Protein AF-A0A1X9XT79-F1 (afdb_monomer)

Secondary structure (DSSP, 8-state):
-TTPBP-SEEEEEEEEEEEEE-HHHHS--S-EE--TT-EE-TT-EEEEEEEEEEEEE-GGGSHHHHHHHHHHHHHHHHHS---

Radius of gyration: 15.21 Å; Cα contacts (8 Å, |Δi|>4): 172; chains: 1; bounding box: 42×16×41 Å

Solvent-accessible surface area (backbone atoms only — not comparable to full-atom values): 4456 Å² total; per-residue (Å²): 83,54,80,32,65,35,85,37,16,24,34,25,71,37,46,47,75,23,26,32,38,40,30,83,81,73,72,45,84,64,69,41,81,50,50,60,68,38,76,47,52,29,71,22,34,26,74,31,43,36,70,45,54,52,78,76,31,53,66,66,68,15,74,53,31,43,50,52,50,54,53,50,52,52,51,53,50,66,76,54,72,76,131

Sequence (83 aa):
REGDGVPADARLEVANDLVLDESLLTGESLPVDKQQGTPVYSGTLVVKGQGLGEVTATGSRTEFGRIGQSLAVLDFIKTHPNS

Foldseek 3Di:
DAFDFDQAKWAFQAWDQWWKQCCVQPVDRDIDGDGHGDIDFGPIHTNDGDTDTGGPGHACGTSVNVVVVVVVVVVVCVVDPDD

Nearest PDB structures (foldseek):
  2voy-assembly1_F  TM=9.497E-01  e=1.015E-03  Archaeoglobus fulgidus
  5ksd-assembly1_A  TM=8.023E-01  e=1.883E-04  Arabidopsis thaliana
  8q76-assembly1_A  TM=9.160E-01  e=1.281E-03  Oryza sativa Japo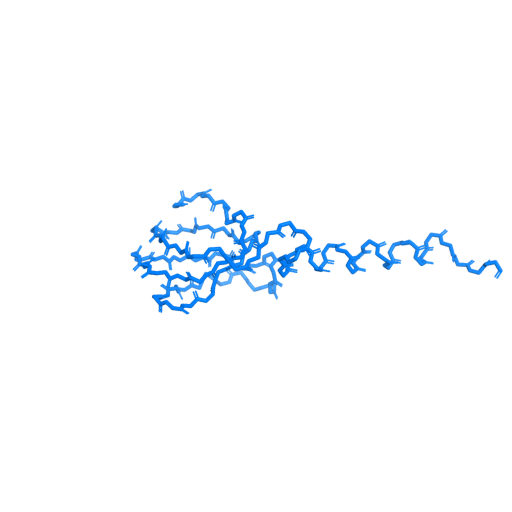nica Group
  4umw-assembly1_A  TM=7.959E-01  e=6.019E-04  Shigella sonnei
  4umv-assembly1_A  TM=9.024E-01  e=1.924E-03  Shigella sonnei

Mean predicted aligned error: 5.5 Å

Structure (mmCIF, N/CA/C/O backbone):
data_AF-A0A1X9XT79-F1
#
_entry.id   AF-A0A1X9XT79-F1
#
loop_
_atom_site.group_PDB
_atom_site.id
_atom_site.type_symbol
_atom_site.label_atom_id
_atom_site.label_alt_id
_atom_site.label_comp_id
_atom_site.label_asym_id
_atom_site.label_entity_id
_atom_site.label_seq_id
_atom_site.pdbx_PDB_ins_code
_atom_site.Cartn_x
_atom_site.Cartn_y
_atom_site.Cartn_z
_atom_site.occupancy
_atom_site.B_iso_or_equiv
_atom_site.auth_seq_id
_atom_site.auth_comp_id
_atom_site.auth_asym_id
_atom_site.auth_atom_id
_atom_site.pdbx_PDB_model_num
ATOM 1 N N . ARG A 1 1 ? -2.688 -6.756 6.579 1.00 86.44 1 ARG A N 1
ATOM 2 C CA . ARG A 1 1 ? -2.964 -6.407 8.003 1.00 86.44 1 ARG A CA 1
ATOM 3 C C . ARG A 1 1 ? -1.624 -6.145 8.673 1.00 86.44 1 ARG A C 1
ATOM 5 O O . ARG A 1 1 ? -0.625 -6.361 8.006 1.00 86.44 1 ARG A O 1
ATOM 12 N N . GLU A 1 2 ? -1.583 -5.651 9.907 1.00 93.00 2 GLU A N 1
ATOM 13 C CA . GLU A 1 2 ? -0.320 -5.415 10.625 1.00 93.00 2 GLU A CA 1
ATOM 14 C C . GLU A 1 2 ? 0.674 -6.581 10.493 1.00 93.00 2 GLU A C 1
ATOM 16 O O . GLU A 1 2 ? 0.290 -7.745 10.617 1.00 93.00 2 GLU A O 1
ATOM 21 N N . GLY A 1 3 ? 1.929 -6.248 10.186 1.00 92.00 3 GLY A N 1
ATOM 22 C CA . GLY A 1 3 ? 3.004 -7.199 9.909 1.00 92.00 3 GLY A CA 1
ATOM 23 C C . GLY A 1 3 ? 3.053 -7.720 8.469 1.00 92.00 3 GLY A C 1
ATOM 24 O O . GLY A 1 3 ? 4.062 -8.306 8.081 1.00 92.00 3 GLY A O 1
ATOM 25 N N . ASP A 1 4 ? 2.020 -7.486 7.654 1.00 94.44 4 ASP A N 1
ATOM 26 C CA . ASP A 1 4 ? 2.014 -7.909 6.253 1.00 94.44 4 ASP A CA 1
ATOM 27 C C . ASP A 1 4 ? 2.609 -6.847 5.331 1.00 94.44 4 ASP A C 1
ATOM 29 O O . ASP A 1 4 ? 2.344 -5.649 5.462 1.00 94.44 4 ASP A O 1
ATOM 33 N N . GLY A 1 5 ? 3.315 -7.314 4.304 1.00 94.56 5 GLY A N 1
ATOM 34 C CA . GLY A 1 5 ? 3.602 -6.504 3.129 1.00 94.56 5 GLY A CA 1
ATOM 35 C C . GLY A 1 5 ? 2.354 -6.315 2.268 1.00 94.56 5 GLY A C 1
ATOM 36 O O . GLY A 1 5 ? 1.536 -7.225 2.108 1.00 94.56 5 GLY A O 1
ATOM 37 N N . VAL A 1 6 ? 2.226 -5.139 1.666 1.00 95.31 6 VAL A N 1
ATOM 38 C CA . VAL A 1 6 ? 1.205 -4.868 0.658 1.00 95.31 6 VAL A CA 1
ATOM 39 C C . VAL A 1 6 ? 1.621 -5.567 -0.652 1.00 95.31 6 VAL A C 1
ATOM 41 O O . VAL A 1 6 ? 2.697 -5.278 -1.182 1.00 95.31 6 VAL A O 1
ATOM 44 N N . PRO A 1 7 ? 0.818 -6.504 -1.198 1.00 94.38 7 PRO A N 1
ATOM 45 C CA . PRO A 1 7 ? 1.238 -7.335 -2.334 1.00 94.38 7 PRO A CA 1
ATOM 46 C C . PRO A 1 7 ? 1.019 -6.679 -3.707 1.00 94.38 7 PRO A C 1
ATOM 48 O O . PRO A 1 7 ? 1.541 -7.157 -4.713 1.00 94.38 7 PRO A O 1
ATOM 51 N N . ALA A 1 8 ? 0.212 -5.620 -3.771 1.00 97.00 8 ALA A N 1
ATOM 52 C CA . ALA A 1 8 ? -0.241 -4.976 -5.000 1.00 97.00 8 ALA A CA 1
ATOM 53 C C . ALA A 1 8 ? -0.522 -3.494 -4.743 1.00 97.00 8 ALA A C 1
ATOM 55 O O . ALA A 1 8 ? -0.794 -3.113 -3.606 1.00 97.00 8 ALA A O 1
ATOM 56 N N . ASP A 1 9 ? -0.506 -2.673 -5.787 1.00 97.81 9 ASP A N 1
ATOM 57 C CA . ASP A 1 9 ? -0.963 -1.294 -5.640 1.00 97.81 9 ASP A CA 1
ATOM 58 C C . ASP A 1 9 ? -2.490 -1.292 -5.575 1.00 97.81 9 ASP A C 1
ATOM 60 O O . ASP A 1 9 ? -3.161 -2.019 -6.318 1.00 97.81 9 ASP A O 1
ATOM 64 N N . ALA A 1 10 ? -3.042 -0.488 -4.677 1.00 98.00 10 ALA A N 1
ATOM 65 C CA . ALA A 1 10 ? -4.475 -0.422 -4.451 1.00 98.00 10 ALA A CA 1
ATOM 66 C C . ALA A 1 10 ? -4.916 0.981 -4.038 1.00 98.00 10 ALA A C 1
ATOM 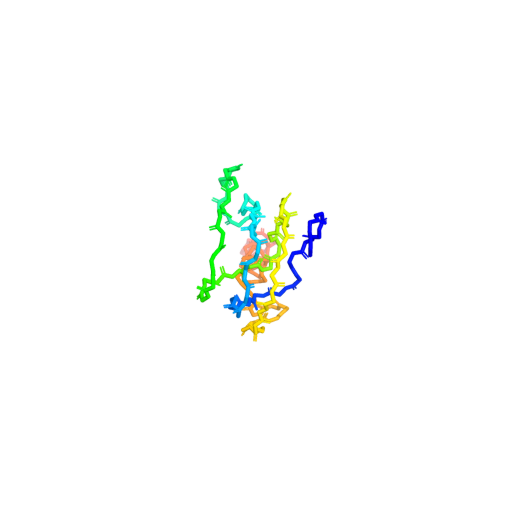68 O O . ALA A 1 10 ? -4.117 1.805 -3.593 1.00 98.00 10 ALA A O 1
ATOM 69 N N . ARG A 1 11 ? -6.217 1.245 -4.150 1.00 98.06 11 ARG A N 1
ATOM 70 C CA . ARG A 1 11 ? -6.867 2.418 -3.568 1.00 98.06 11 ARG A CA 1
ATOM 71 C C . ARG A 1 11 ? -7.732 1.978 -2.398 1.00 98.06 11 ARG A C 1
ATOM 73 O O . ARG A 1 11 ? -8.537 1.061 -2.536 1.00 98.06 11 ARG A O 1
ATOM 80 N N . LEU A 1 12 ? -7.562 2.616 -1.243 1.00 97.81 12 LEU A N 1
ATOM 81 C CA . LEU A 1 12 ? -8.276 2.211 -0.035 1.00 97.81 12 LEU A CA 1
ATOM 82 C C . LEU A 1 12 ? -9.775 2.505 -0.141 1.00 97.81 12 LEU A C 1
ATOM 84 O O . LEU A 1 12 ? -10.189 3.640 -0.353 1.00 97.81 12 LEU A O 1
ATOM 88 N N . GLU A 1 13 ? -10.577 1.474 0.075 1.00 97.69 13 GLU A N 1
ATOM 89 C CA . GLU A 1 13 ? -12.025 1.536 0.285 1.00 97.69 13 GLU A CA 1
ATOM 90 C C . GLU A 1 13 ? -12.330 1.758 1.771 1.00 97.69 13 GLU A C 1
ATOM 92 O O . GLU A 1 13 ? -13.250 2.488 2.126 1.00 97.69 13 GLU A O 1
ATOM 97 N N . VAL A 1 14 ? -11.522 1.151 2.647 1.00 96.44 14 VAL A N 1
ATOM 98 C CA . VAL A 1 14 ? -11.622 1.236 4.107 1.00 96.44 14 VAL A CA 1
ATOM 99 C C . VAL A 1 14 ? -10.216 1.314 4.697 1.00 96.44 14 VAL A C 1
ATOM 101 O O . VAL A 1 14 ? -9.338 0.546 4.306 1.00 96.44 14 VAL A O 1
ATOM 104 N N . ALA A 1 15 ? -10.017 2.188 5.682 1.00 97.12 15 ALA A N 1
ATOM 105 C CA . ALA A 1 15 ? -8.782 2.291 6.454 1.00 97.12 15 ALA A CA 1
ATOM 106 C C . ALA A 1 15 ? -9.122 2.418 7.945 1.00 97.12 15 ALA A C 1
ATOM 108 O O . ALA A 1 15 ? -9.821 3.349 8.335 1.00 97.12 15 ALA A O 1
ATOM 109 N N . ASN A 1 16 ? -8.647 1.479 8.764 1.00 96.94 16 ASN A N 1
ATOM 110 C CA . ASN 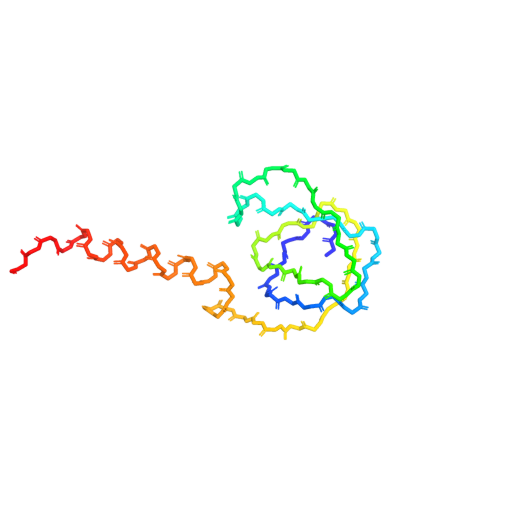A 1 16 ? -8.825 1.481 10.217 1.00 96.94 16 ASN A CA 1
ATOM 111 C C . ASN A 1 16 ? -7.447 1.559 10.872 1.00 96.94 16 ASN A C 1
ATOM 113 O O . ASN A 1 16 ? -6.731 0.552 10.902 1.00 96.94 16 ASN A O 1
ATOM 117 N N . ASP A 1 17 ? -7.084 2.757 11.340 1.00 95.69 17 ASP A N 1
ATOM 118 C CA . ASP A 1 17 ? -5.772 3.076 11.922 1.00 95.69 17 ASP A CA 1
ATOM 119 C C . ASP A 1 17 ? -4.603 2.536 11.083 1.00 95.69 17 ASP A C 1
ATOM 121 O O . ASP A 1 17 ? -3.625 2.009 11.618 1.00 95.69 17 ASP A O 1
ATOM 125 N N . LEU A 1 18 ? -4.756 2.590 9.754 1.00 97.12 18 LEU A N 1
ATOM 126 C CA . LEU A 1 18 ? -3.815 1.989 8.825 1.00 97.12 18 LEU A CA 1
ATOM 127 C C . LEU A 1 18 ? -2.575 2.871 8.713 1.00 97.12 18 LEU A C 1
ATOM 129 O O . LEU A 1 18 ? -2.649 3.985 8.199 1.00 97.12 18 LEU A O 1
ATOM 133 N N . VAL A 1 19 ? -1.439 2.329 9.135 1.00 96.94 19 VAL A N 1
ATOM 134 C CA . VAL A 1 19 ? -0.135 2.987 9.038 1.00 96.94 19 VAL A CA 1
ATOM 135 C C . VAL A 1 19 ? 0.793 2.109 8.216 1.00 96.94 19 VAL A C 1
ATOM 137 O O . VAL A 1 19 ? 0.916 0.913 8.499 1.00 96.94 19 VAL A O 1
ATOM 140 N N . LEU A 1 20 ? 1.441 2.695 7.209 1.00 96.06 20 LEU A N 1
ATOM 141 C CA . LEU A 1 20 ? 2.381 1.996 6.334 1.00 96.06 20 LEU A CA 1
ATOM 142 C C . LEU A 1 20 ? 3.803 2.539 6.484 1.00 96.06 20 LEU A C 1
ATOM 144 O O . LEU A 1 20 ? 4.001 3.744 6.597 1.00 96.06 20 LEU A O 1
ATOM 148 N N . ASP A 1 21 ? 4.788 1.651 6.432 1.00 95.38 21 ASP A N 1
ATOM 149 C CA . ASP A 1 21 ? 6.186 1.994 6.181 1.00 95.38 21 ASP A CA 1
ATOM 150 C C . ASP A 1 21 ? 6.420 1.972 4.665 1.00 95.38 21 ASP A C 1
ATOM 152 O O . ASP A 1 21 ? 6.307 0.926 4.013 1.00 95.38 21 ASP A O 1
ATOM 156 N N . GLU A 1 22 ? 6.703 3.151 4.106 1.00 93.69 22 GLU A N 1
ATOM 157 C CA . GLU A 1 22 ? 6.949 3.359 2.675 1.00 93.69 22 GLU A CA 1
ATOM 158 C C . GLU A 1 22 ? 8.438 3.561 2.351 1.00 93.69 22 GLU A C 1
ATOM 160 O O . GLU A 1 22 ? 8.780 3.906 1.219 1.00 93.69 22 GLU A O 1
ATOM 165 N N . SER A 1 23 ? 9.335 3.283 3.305 1.00 92.50 23 SER A N 1
ATOM 166 C CA . SER A 1 23 ? 10.782 3.491 3.161 1.00 92.50 23 SER A CA 1
ATOM 167 C C . SER A 1 23 ? 11.398 2.758 1.977 1.00 92.50 23 SER A C 1
ATOM 169 O O . SER A 1 23 ? 12.320 3.273 1.350 1.00 92.50 23 SER A O 1
ATOM 171 N N . LEU A 1 24 ? 10.864 1.590 1.614 1.00 85.56 24 LEU A N 1
ATOM 172 C CA . LEU A 1 24 ? 11.319 0.835 0.445 1.00 85.56 24 LEU A CA 1
ATOM 173 C C . LEU A 1 24 ? 11.013 1.530 -0.888 1.00 85.56 24 LEU A C 1
ATOM 175 O O . LEU A 1 24 ? 11.681 1.244 -1.880 1.00 85.56 24 LEU A O 1
ATOM 179 N N . LEU A 1 25 ? 10.016 2.416 -0.925 1.00 85.00 25 LEU A N 1
ATOM 180 C CA . LEU A 1 25 ? 9.593 3.109 -2.139 1.00 85.00 25 LEU A CA 1
ATOM 181 C C . LEU A 1 25 ? 10.123 4.547 -2.193 1.00 85.00 25 LEU A C 1
ATOM 183 O O . LEU A 1 25 ? 10.554 4.999 -3.251 1.00 85.00 25 LEU A O 1
ATOM 187 N N . THR A 1 26 ? 10.098 5.261 -1.065 1.00 84.69 26 THR A N 1
ATOM 188 C CA . THR A 1 26 ? 10.465 6.687 -0.993 1.00 84.69 26 THR A CA 1
ATOM 189 C C . THR A 1 26 ? 11.864 6.928 -0.430 1.00 84.69 26 THR A C 1
ATOM 191 O O . THR A 1 26 ? 12.438 7.992 -0.651 1.00 84.69 26 THR A O 1
ATOM 194 N N . GLY A 1 27 ? 12.428 5.958 0.294 1.00 84.81 27 GLY A N 1
ATOM 195 C CA . GLY A 1 27 ? 13.650 6.134 1.080 1.00 84.81 27 GLY A CA 1
ATOM 196 C C . GLY A 1 27 ? 13.429 6.821 2.433 1.00 84.81 27 GLY A C 1
ATOM 197 O O . GLY A 1 27 ? 14.394 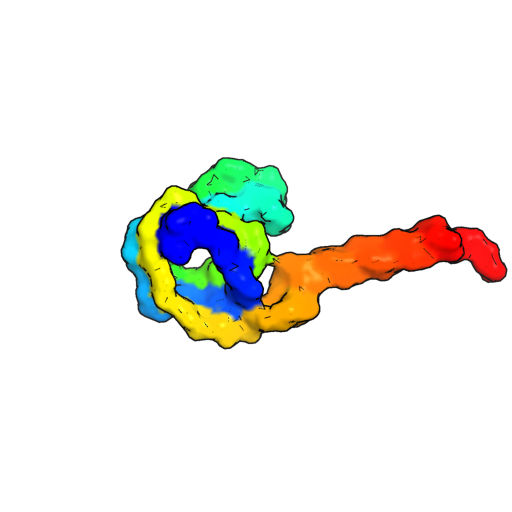7.035 3.164 1.00 84.81 27 GLY A O 1
ATOM 198 N N . GLU A 1 28 ? 12.187 7.154 2.792 1.00 84.31 28 GLU A N 1
ATOM 199 C CA . GLU A 1 28 ? 11.852 7.822 4.052 1.00 84.31 28 GLU A CA 1
ATOM 200 C C . GLU A 1 28 ? 11.305 6.814 5.072 1.00 84.31 28 GLU A C 1
ATOM 202 O O . GLU A 1 28 ? 10.292 6.166 4.839 1.00 84.31 28 GLU A O 1
ATOM 207 N N . SER A 1 29 ? 11.958 6.684 6.231 1.00 79.25 29 SER A N 1
ATOM 208 C CA . SER A 1 29 ? 11.569 5.729 7.289 1.00 79.25 29 SER A CA 1
ATOM 209 C C . SER A 1 29 ? 10.448 6.205 8.213 1.00 79.25 29 SER A C 1
ATOM 211 O O . SER A 1 29 ? 10.215 5.590 9.253 1.00 79.25 29 SER A O 1
ATOM 213 N N . LEU A 1 30 ? 9.781 7.314 7.894 1.00 89.12 30 LEU A N 1
ATOM 214 C CA . LEU A 1 30 ? 8.669 7.802 8.702 1.00 89.12 30 LEU A CA 1
ATOM 215 C C . LEU A 1 30 ? 7.389 7.057 8.302 1.00 89.12 30 LEU A C 1
ATOM 217 O O . LEU A 1 30 ? 7.003 7.126 7.134 1.00 89.12 30 LEU A O 1
ATOM 221 N N . PRO A 1 31 ? 6.717 6.360 9.239 1.00 90.00 31 PRO A N 1
ATOM 222 C CA . PRO A 1 31 ? 5.446 5.717 8.948 1.00 90.00 31 PRO A CA 1
ATOM 223 C C . PRO A 1 31 ? 4.396 6.743 8.512 1.00 90.00 31 PRO A C 1
ATOM 225 O O . PRO A 1 31 ? 4.324 7.844 9.060 1.00 90.00 31 PRO A O 1
ATOM 228 N N . VAL A 1 32 ? 3.569 6.365 7.540 1.00 94.12 32 VAL A N 1
ATOM 229 C CA . VAL A 1 32 ? 2.561 7.232 6.930 1.00 94.12 32 VAL A CA 1
ATOM 230 C C . VAL A 1 32 ? 1.167 6.718 7.267 1.00 94.12 32 VAL A C 1
ATOM 232 O O . VAL A 1 32 ? 0.812 5.588 6.920 1.00 94.12 32 VAL A O 1
ATOM 235 N N . ASP A 1 33 ? 0.359 7.564 7.906 1.00 96.38 33 ASP A N 1
ATOM 236 C CA . ASP A 1 33 ? -1.064 7.310 8.122 1.00 96.38 33 ASP A CA 1
ATOM 237 C C . ASP A 1 33 ? -1.826 7.325 6.791 1.00 96.38 33 ASP A C 1
ATOM 239 O O . ASP A 1 33 ? -1.694 8.241 5.973 1.00 96.38 33 ASP A O 1
ATOM 243 N N . LYS A 1 34 ? -2.656 6.306 6.574 1.00 95.75 34 LYS A N 1
ATOM 244 C CA . LYS A 1 34 ? -3.471 6.159 5.368 1.00 95.75 34 LYS A CA 1
ATOM 245 C C . LYS A 1 34 ? -4.950 6.280 5.693 1.00 95.75 34 LYS A C 1
ATOM 247 O O . LYS A 1 34 ? -5.434 5.815 6.723 1.00 95.75 34 LYS A O 1
ATOM 252 N N . GLN A 1 35 ? -5.680 6.889 4.768 1.00 97.12 35 GLN A N 1
ATOM 253 C CA . GLN A 1 35 ? -7.108 7.150 4.896 1.00 97.12 35 GLN A CA 1
ATOM 254 C C . GLN A 1 35 ? -7.869 6.527 3.728 1.00 97.12 35 GLN A C 1
ATOM 256 O O . GLN A 1 35 ? -7.298 6.137 2.710 1.00 97.12 35 GLN A O 1
ATOM 261 N N . GLN A 1 36 ? -9.190 6.438 3.858 1.00 97.12 36 GLN A N 1
ATOM 262 C CA . GLN A 1 36 ? -10.035 6.026 2.745 1.00 97.12 36 GLN A CA 1
ATOM 263 C C . GLN A 1 36 ? -9.762 6.892 1.503 1.00 97.12 36 GLN A C 1
ATOM 265 O O . GLN A 1 36 ? -9.628 8.112 1.577 1.00 97.12 36 GLN A O 1
ATOM 270 N N . GLY A 1 37 ? -9.681 6.244 0.346 1.00 96.00 37 GLY A N 1
ATOM 271 C CA . GLY A 1 37 ? -9.434 6.867 -0.946 1.00 96.00 37 GLY A CA 1
ATOM 272 C C . GLY A 1 37 ? -7.964 7.138 -1.262 1.00 96.00 37 GLY A C 1
ATOM 273 O O . GLY A 1 37 ? -7.684 7.490 -2.412 1.00 96.00 37 GLY A O 1
ATOM 274 N N . THR A 1 38 ? -7.035 6.959 -0.312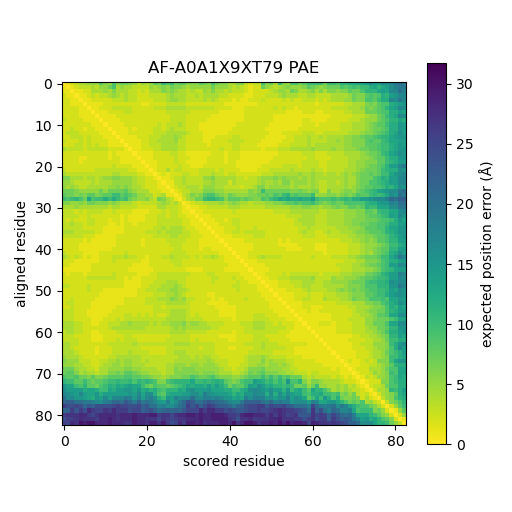 1.00 96.69 38 THR A N 1
ATOM 275 C CA . THR A 1 38 ? -5.599 7.127 -0.576 1.00 96.69 38 THR A CA 1
ATOM 276 C C . THR A 1 38 ? -5.019 5.892 -1.270 1.00 96.69 38 THR A C 1
ATOM 278 O O . THR A 1 38 ? -5.463 4.770 -0.996 1.00 96.69 38 THR A O 1
ATOM 281 N N . PRO A 1 39 ? -4.020 6.065 -2.151 1.00 96.56 39 PRO A N 1
ATOM 282 C CA . PRO A 1 39 ? -3.297 4.941 -2.721 1.00 96.56 39 PRO A CA 1
ATOM 283 C C . PRO A 1 39 ? -2.410 4.264 -1.669 1.00 96.56 39 PRO A C 1
ATOM 285 O O . PRO A 1 39 ? -1.899 4.907 -0.746 1.00 96.56 39 PRO A O 1
ATOM 288 N N . VAL A 1 40 ? -2.219 2.964 -1.849 1.00 96.56 40 VAL A N 1
ATOM 289 C CA . VAL A 1 40 ? -1.221 2.141 -1.167 1.00 96.56 40 VAL A CA 1
ATOM 290 C C . VAL A 1 40 ? -0.428 1.392 -2.222 1.00 96.56 40 VAL A C 1
ATOM 292 O O . VAL A 1 40 ? -0.968 1.036 -3.272 1.00 96.56 40 VAL A O 1
ATOM 295 N N . TYR A 1 41 ? 0.848 1.161 -1.947 1.00 96.62 41 TYR A N 1
ATOM 296 C CA . TYR A 1 41 ? 1.774 0.639 -2.942 1.00 96.62 41 TYR A CA 1
ATOM 297 C C . TYR A 1 41 ? 2.332 -0.711 -2.520 1.00 96.62 41 TYR A C 1
ATOM 299 O O . TYR A 1 41 ? 2.609 -0.956 -1.344 1.00 96.62 41 TYR A O 1
ATOM 307 N N . SER A 1 42 ? 2.518 -1.590 -3.495 1.00 95.94 42 SER A N 1
ATOM 308 C CA . SER A 1 42 ? 3.212 -2.855 -3.305 1.00 95.94 42 SER A CA 1
ATOM 309 C C . SER A 1 42 ? 4.621 -2.637 -2.754 1.00 95.94 42 SER A C 1
ATOM 311 O O . SER A 1 42 ? 5.291 -1.660 -3.085 1.00 95.94 42 SER A O 1
ATOM 313 N N . GLY A 1 43 ? 5.066 -3.545 -1.889 1.00 91.88 43 GLY A N 1
ATOM 314 C CA . GLY A 1 43 ? 6.377 -3.442 -1.243 1.00 91.88 43 GLY A CA 1
ATOM 315 C C . GLY A 1 43 ? 6.419 -2.507 -0.030 1.00 91.88 43 GLY A C 1
ATOM 316 O O . GLY A 1 43 ? 7.446 -2.452 0.632 1.00 91.88 43 GLY A O 1
ATOM 317 N N . THR A 1 44 ? 5.321 -1.826 0.309 1.00 94.69 44 THR A N 1
ATOM 318 C CA . THR A 1 44 ? 5.169 -1.150 1.611 1.00 94.69 44 THR A CA 1
ATOM 319 C C . THR A 1 44 ? 4.764 -2.155 2.696 1.00 94.69 44 THR A C 1
ATOM 321 O O . THR A 1 44 ? 4.176 -3.200 2.394 1.00 94.69 44 THR A O 1
ATOM 324 N N . LEU A 1 45 ? 5.083 -1.869 3.959 1.00 95.62 45 LEU A N 1
ATOM 325 C CA . LEU A 1 45 ? 4.780 -2.745 5.099 1.00 95.62 45 LEU A CA 1
ATOM 326 C C . LEU A 1 45 ? 3.680 -2.136 5.968 1.00 95.62 45 LEU A C 1
ATOM 328 O O . LEU A 1 45 ? 3.757 -0.967 6.332 1.00 95.62 45 LEU A O 1
ATOM 332 N N . VAL A 1 46 ? 2.676 -2.924 6.355 1.00 96.44 46 VAL A N 1
ATOM 333 C CA . VAL A 1 46 ? 1.666 -2.473 7.318 1.00 96.44 46 VAL A CA 1
ATOM 334 C C . VAL A 1 46 ? 2.254 -2.499 8.727 1.00 96.44 46 VAL A C 1
ATOM 336 O O . VAL A 1 46 ? 2.444 -3.564 9.310 1.00 96.44 46 VAL A O 1
ATOM 339 N N . VAL A 1 47 ? 2.500 -1.319 9.290 1.00 96.12 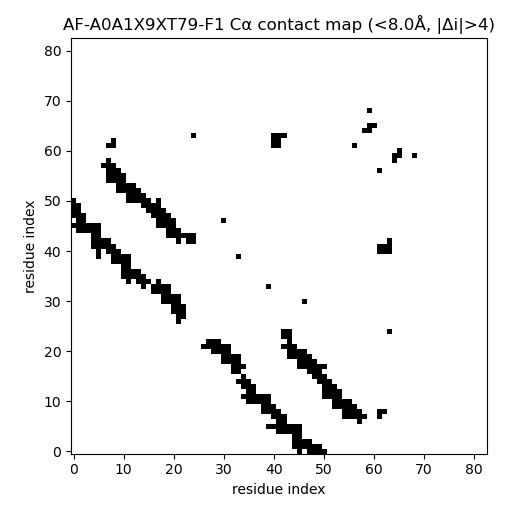47 VAL A N 1
ATOM 340 C CA . VAL A 1 47 ? 3.045 -1.146 10.646 1.00 96.12 47 VAL A CA 1
ATOM 341 C C . VAL A 1 47 ? 1.954 -1.256 11.702 1.00 96.12 47 VAL A C 1
ATOM 343 O O . VAL A 1 47 ? 2.213 -1.711 12.810 1.00 96.12 47 VAL A O 1
ATOM 346 N N . LYS A 1 48 ? 0.732 -0.829 11.371 1.00 96.44 48 LYS A N 1
ATOM 347 C CA . LYS A 1 48 ? -0.407 -0.854 12.288 1.00 96.44 48 LYS A CA 1
ATOM 348 C C . LYS A 1 48 ? -1.718 -0.933 11.521 1.00 96.44 48 LYS A C 1
ATOM 350 O O . LYS A 1 48 ? -1.846 -0.381 10.426 1.00 96.44 48 LYS A O 1
ATOM 355 N N . GLY A 1 49 ? -2.700 -1.583 12.137 1.00 96.12 49 GLY A N 1
ATOM 356 C CA . GLY A 1 49 ? -4.088 -1.520 11.705 1.00 96.12 49 GLY A CA 1
ATOM 357 C C . GLY A 1 49 ? -4.375 -2.371 10.474 1.00 96.12 49 GLY A C 1
ATOM 358 O O . GLY A 1 49 ? -3.704 -3.369 10.179 1.00 96.12 49 GLY A O 1
ATOM 359 N N . GLN A 1 50 ? -5.447 -2.016 9.772 1.00 96.38 50 GLN A N 1
ATOM 360 C CA . GLN A 1 50 ? -5.911 -2.774 8.616 1.00 96.38 50 GLN A CA 1
ATOM 361 C C . GLN A 1 50 ? -6.728 -1.916 7.657 1.00 96.38 50 GLN A C 1
ATOM 363 O O . GLN A 1 50 ? -7.399 -0.964 8.051 1.00 96.38 50 GLN A O 1
ATOM 368 N N . GLY A 1 51 ? -6.730 -2.310 6.391 1.00 95.50 51 GLY A N 1
ATOM 369 C CA . GLY A 1 51 ? -7.552 -1.690 5.368 1.00 95.50 51 GLY A CA 1
ATOM 370 C C . GLY A 1 51 ? -8.066 -2.712 4.370 1.00 95.50 51 GLY A C 1
ATOM 371 O O . GLY A 1 51 ? -7.576 -3.841 4.296 1.00 95.50 51 GLY A O 1
ATOM 372 N N . LEU A 1 52 ? -9.062 -2.282 3.612 1.00 96.56 52 LEU A N 1
ATOM 373 C CA . LEU A 1 52 ? -9.564 -2.956 2.426 1.00 96.56 52 LEU A CA 1
ATOM 374 C C . LEU A 1 52 ? -9.425 -1.972 1.270 1.00 96.56 52 LEU A C 1
ATOM 376 O O . LEU A 1 52 ? -9.662 -0.779 1.448 1.00 96.56 52 LEU A O 1
ATOM 380 N N . GLY A 1 53 ? -9.043 -2.452 0.096 1.00 96.44 53 GLY A N 1
ATOM 381 C CA . GLY A 1 53 ? -8.885 -1.599 -1.070 1.00 96.44 53 GLY A CA 1
ATOM 382 C C . GLY A 1 53 ? -9.090 -2.351 -2.368 1.00 96.44 53 GLY A C 1
ATOM 383 O O . GLY A 1 53 ? -8.934 -3.572 -2.428 1.00 96.44 53 GLY A O 1
ATOM 384 N N . GLU A 1 54 ? -9.434 -1.592 -3.398 1.00 98.06 54 GLU A N 1
ATOM 385 C CA . GLU A 1 54 ? -9.513 -2.068 -4.770 1.00 98.06 54 GLU A CA 1
ATOM 386 C C . GLU A 1 54 ? -8.111 -2.073 -5.382 1.00 98.06 54 GLU A C 1
ATOM 388 O O . GLU A 1 54 ? -7.398 -1.068 -5.339 1.00 98.06 54 GLU A O 1
ATOM 393 N N . VAL A 1 55 ? -7.706 -3.207 -5.952 1.00 98.06 55 VAL A N 1
ATOM 394 C CA . VAL A 1 55 ? -6.403 -3.346 -6.612 1.00 98.06 55 VAL A CA 1
ATOM 395 C C . VAL A 1 55 ? -6.385 -2.530 -7.902 1.00 98.06 55 VAL A C 1
ATOM 397 O O . VAL A 1 55 ? -7.199 -2.751 -8.794 1.00 98.06 55 VAL A O 1
ATOM 400 N N . THR A 1 56 ? -5.408 -1.636 -8.030 1.00 98.19 56 THR A N 1
ATOM 401 C CA . THR A 1 56 ? -5.219 -0.779 -9.208 1.00 98.19 56 THR A CA 1
ATOM 402 C C . THR A 1 56 ? -4.093 -1.279 -10.109 1.00 98.19 56 THR A C 1
ATOM 404 O O . THR A 1 56 ? -4.164 -1.118 -11.329 1.00 98.19 56 THR A O 1
ATOM 407 N N . ALA A 1 57 ? -3.070 -1.938 -9.551 1.00 97.81 57 ALA A N 1
ATOM 408 C CA . ALA A 1 57 ? -2.008 -2.566 -10.332 1.00 97.81 57 ALA A CA 1
ATOM 409 C C . ALA A 1 57 ? -1.399 -3.789 -9.635 1.00 97.81 57 ALA A C 1
ATOM 411 O O . ALA A 1 57 ? -1.356 -3.889 -8.413 1.00 97.81 57 ALA A O 1
ATOM 412 N N . THR A 1 58 ? -0.883 -4.725 -10.435 1.00 97.44 58 THR A N 1
ATOM 413 C CA . THR A 1 58 ? -0.224 -5.955 -9.971 1.00 97.44 58 THR A CA 1
ATOM 414 C C . THR A 1 58 ? 1.050 -6.233 -10.765 1.00 97.44 58 THR A C 1
ATOM 416 O O . THR A 1 58 ? 1.196 -5.793 -11.911 1.00 97.44 58 THR A O 1
ATOM 419 N N . GLY A 1 59 ? 1.971 -6.993 -10.163 1.00 95.00 59 GLY A N 1
ATOM 420 C CA . GLY A 1 59 ? 3.205 -7.441 -10.810 1.00 95.00 59 GLY A CA 1
ATOM 421 C C . GLY A 1 59 ? 4.049 -6.283 -11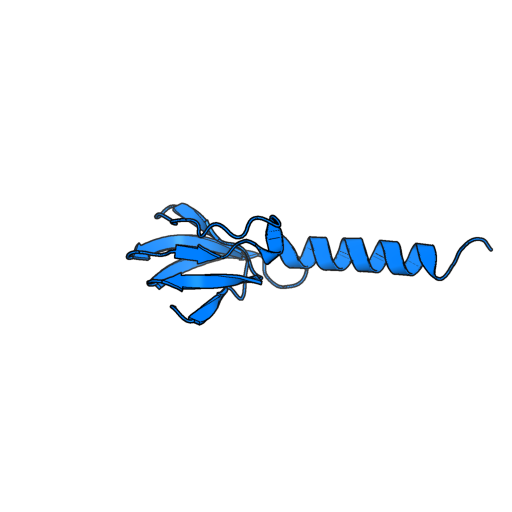.348 1.00 95.00 59 GLY A C 1
ATOM 422 O O . GLY A 1 59 ? 4.238 -5.274 -10.683 1.00 95.00 59 GLY A O 1
ATOM 423 N N . SER A 1 60 ? 4.518 -6.404 -12.589 1.00 95.62 60 SER A N 1
ATOM 424 C CA . SER A 1 60 ? 5.339 -5.388 -13.266 1.00 95.62 60 SER A CA 1
ATOM 425 C C . SER A 1 60 ? 4.648 -4.032 -13.454 1.00 95.62 60 SER A C 1
ATOM 427 O O . SER A 1 60 ? 5.307 -3.044 -13.771 1.00 95.62 60 SER A O 1
ATOM 429 N N . ARG A 1 61 ? 3.325 -3.952 -13.279 1.00 96.12 61 ARG A N 1
ATOM 430 C CA . ARG A 1 61 ? 2.594 -2.689 -13.419 1.00 96.12 61 ARG A CA 1
ATOM 431 C C . ARG A 1 61 ? 2.569 -1.861 -12.139 1.00 96.12 61 ARG A C 1
ATOM 433 O O . ARG A 1 61 ? 2.190 -0.699 -12.234 1.00 96.12 61 ARG A O 1
ATOM 440 N N . THR A 1 62 ? 2.957 -2.411 -10.989 1.00 97.06 62 THR A N 1
ATOM 441 C CA . THR A 1 62 ? 3.011 -1.636 -9.742 1.00 97.06 62 THR A CA 1
ATOM 442 C C . THR A 1 62 ? 4.140 -0.608 -9.752 1.00 97.06 62 THR A C 1
ATOM 444 O O . THR A 1 62 ? 5.096 -0.767 -10.511 1.00 97.06 62 THR A O 1
ATOM 447 N N . GLU A 1 63 ? 4.079 0.425 -8.907 1.00 94.12 63 GLU A N 1
ATOM 448 C CA . GLU A 1 63 ? 5.185 1.385 -8.733 1.00 94.12 63 GLU A CA 1
ATOM 449 C C . GLU A 1 63 ? 6.499 0.656 -8.437 1.00 94.12 63 GLU A C 1
ATOM 451 O O . GLU A 1 63 ? 7.501 0.836 -9.132 1.00 94.12 63 GLU A O 1
ATOM 456 N N . PHE A 1 64 ? 6.462 -0.262 -7.470 1.00 93.25 64 PHE A N 1
ATOM 457 C CA . PHE A 1 64 ? 7.614 -1.078 -7.102 1.00 93.25 64 PHE A CA 1
ATOM 458 C C . PHE A 1 64 ? 8.098 -1.957 -8.267 1.00 93.25 64 PHE A C 1
ATOM 460 O O . PHE A 1 64 ? 9.295 -2.044 -8.544 1.00 93.25 64 PHE A O 1
ATOM 467 N N . GLY A 1 65 ? 7.173 -2.562 -9.017 1.00 93.75 65 GLY A N 1
ATOM 468 C CA . GLY A 1 65 ? 7.485 -3.366 -10.196 1.00 93.75 65 GLY A CA 1
ATOM 469 C C . GLY A 1 65 ? 8.143 -2.558 -11.317 1.00 93.75 65 GLY A C 1
ATOM 470 O O . GLY A 1 65 ? 9.039 -3.064 -11.999 1.00 93.75 65 GLY A O 1
ATOM 471 N N . ARG A 1 66 ? 7.744 -1.297 -11.510 1.00 93.88 66 ARG A N 1
ATOM 472 C CA . ARG A 1 66 ? 8.347 -0.393 -12.503 1.00 93.88 66 ARG A CA 1
ATOM 473 C C . ARG A 1 66 ? 9.733 0.088 -12.085 1.00 93.88 66 ARG A C 1
ATOM 475 O O . ARG A 1 66 ? 10.614 0.179 -12.944 1.00 93.88 66 ARG A O 1
ATOM 482 N N . ILE A 1 67 ? 9.958 0.314 -10.790 1.00 90.81 67 ILE A N 1
ATOM 483 C CA . ILE A 1 67 ? 11.299 0.573 -10.245 1.00 90.81 67 ILE A CA 1
ATOM 484 C C . ILE A 1 67 ? 12.203 -0.636 -10.513 1.00 90.81 67 ILE A C 1
ATOM 486 O O . ILE A 1 67 ? 13.273 -0.482 -11.101 1.00 90.81 67 ILE A O 1
ATOM 490 N N . GLY A 1 68 ? 11.743 -1.848 -10.183 1.00 91.12 68 GLY A N 1
ATOM 491 C CA . GLY A 1 68 ? 12.496 -3.082 -10.424 1.00 91.12 68 GLY A CA 1
ATOM 492 C C . GLY A 1 68 ? 12.870 -3.292 -11.897 1.00 91.12 68 GLY A C 1
ATOM 493 O O . GLY A 1 68 ? 14.014 -3.621 -12.203 1.00 91.12 68 GLY A O 1
ATOM 494 N N . GLN A 1 69 ? 11.946 -3.028 -12.828 1.00 92.69 69 GLN A N 1
ATOM 495 C CA . GLN A 1 69 ? 12.236 -3.077 -14.270 1.00 92.69 69 GLN A CA 1
ATOM 496 C C . GLN A 1 69 ? 13.263 -2.030 -14.703 1.00 92.69 69 GLN A C 1
ATOM 498 O O . GLN A 1 69 ? 14.169 -2.347 -15.470 1.00 92.69 69 GLN A O 1
ATOM 503 N N . SER A 1 70 ? 13.144 -0.797 -14.210 1.00 89.88 70 SER A N 1
ATOM 504 C CA . SER A 1 70 ? 14.077 0.281 -14.558 1.00 89.88 70 SER A CA 1
ATOM 505 C C . SER A 1 70 ? 15.501 -0.050 -14.105 1.00 89.88 70 SER A C 1
ATOM 507 O O . SER A 1 70 ? 16.453 0.137 -14.861 1.00 89.88 70 SER A O 1
ATOM 509 N N . LEU A 1 71 ? 15.646 -0.618 -12.903 1.00 88.69 71 LEU A N 1
ATOM 510 C CA . LEU A 1 71 ? 16.935 -1.084 -12.388 1.00 88.69 71 LEU A CA 1
ATOM 511 C C . LEU A 1 71 ? 17.505 -2.244 -13.216 1.00 88.69 71 LEU A C 1
ATOM 513 O O . LEU A 1 71 ? 18.694 -2.239 -13.526 1.00 88.69 71 LEU A O 1
ATOM 517 N N . ALA A 1 72 ? 16.667 -3.197 -13.631 1.00 85.81 72 ALA A N 1
ATOM 518 C CA . ALA A 1 72 ? 17.095 -4.307 -14.483 1.00 85.81 72 ALA A CA 1
ATOM 519 C C . ALA A 1 72 ? 17.597 -3.834 -15.861 1.00 85.81 72 ALA A C 1
ATOM 521 O O . ALA A 1 72 ? 18.590 -4.352 -16.370 1.00 85.81 72 ALA A O 1
ATOM 522 N N . VAL A 1 73 ? 16.956 -2.818 -16.454 1.00 83.56 73 VAL A N 1
ATOM 523 C CA . VAL A 1 73 ? 17.416 -2.210 -17.717 1.00 83.56 73 VAL A CA 1
ATOM 524 C C . VAL A 1 73 ? 18.781 -1.538 -17.543 1.00 83.56 73 VAL A C 1
ATOM 526 O O . VAL A 1 73 ? 19.655 -1.699 -18.394 1.00 83.56 73 VAL A O 1
ATOM 529 N N . LEU A 1 74 ? 18.995 -0.812 -16.442 1.00 79.88 74 LEU A N 1
ATOM 530 C CA . LEU A 1 74 ? 20.292 -0.190 -16.154 1.00 79.88 74 LEU A CA 1
ATOM 531 C C . LEU A 1 74 ? 21.405 -1.232 -15.981 1.00 79.88 74 LEU A C 1
ATOM 533 O O . LEU A 1 74 ? 22.512 -1.026 -16.483 1.00 79.88 74 LEU A O 1
ATOM 537 N N . ASP A 1 75 ? 21.117 -2.353 -15.319 1.00 76.88 75 ASP A N 1
ATOM 538 C CA . ASP A 1 75 ? 22.075 -3.451 -15.165 1.00 76.88 75 ASP A CA 1
ATOM 539 C C . ASP A 1 75 ? 22.405 -4.121 -16.511 1.00 76.88 75 ASP A C 1
ATOM 541 O O . ASP A 1 75 ? 23.568 -4.411 -16.799 1.00 76.88 75 ASP A O 1
ATOM 545 N N . PHE A 1 76 ? 21.413 -4.262 -17.398 1.00 76.38 76 PHE A N 1
ATOM 546 C CA . PHE A 1 76 ? 21.623 -4.758 -18.761 1.00 76.38 76 PHE A CA 1
ATOM 547 C C . PHE A 1 76 ? 22.546 -3.844 -19.585 1.00 76.38 76 PHE A C 1
ATOM 549 O O . PHE A 1 76 ? 23.471 -4.326 -20.241 1.00 76.38 76 PHE A O 1
ATOM 556 N N . ILE A 1 77 ? 22.344 -2.522 -19.514 1.00 74.06 77 ILE A N 1
ATOM 557 C CA . ILE A 1 77 ? 23.205 -1.540 -20.198 1.00 74.06 77 ILE A CA 1
ATOM 558 C C . ILE A 1 77 ? 24.626 -1.567 -19.614 1.00 74.06 77 ILE A C 1
ATOM 560 O O . ILE A 1 77 ? 25.603 -1.487 -20.355 1.00 74.06 77 ILE A O 1
ATOM 564 N N . LYS A 1 78 ? 24.767 -1.711 -18.291 1.00 69.12 78 LYS A N 1
ATOM 565 C CA . LYS A 1 78 ? 26.077 -1.739 -17.626 1.00 69.12 78 LYS A CA 1
ATOM 566 C C . LYS A 1 78 ? 26.864 -3.024 -17.901 1.00 69.12 78 LYS A C 1
ATOM 568 O O . LYS A 1 78 ? 28.089 -2.968 -17.977 1.00 69.12 78 LYS A O 1
ATOM 573 N N . THR A 1 79 ? 26.186 -4.162 -18.045 1.00 61.47 79 THR A N 1
ATOM 574 C CA . THR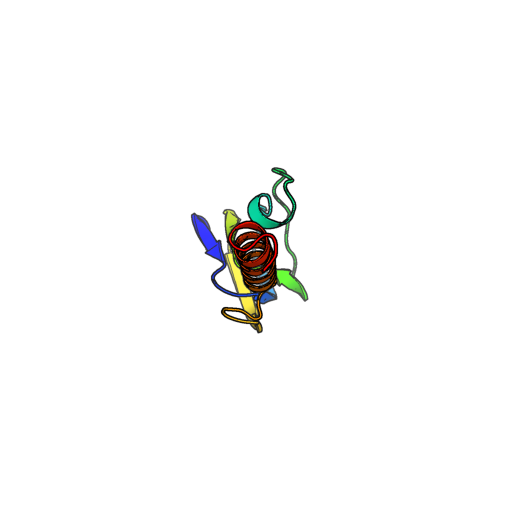 A 1 79 ? 26.815 -5.453 -18.382 1.00 61.47 79 THR A CA 1
ATOM 575 C C . THR A 1 79 ? 27.202 -5.570 -19.857 1.00 61.47 79 THR A C 1
ATOM 577 O O . THR A 1 79 ? 28.034 -6.412 -20.188 1.00 61.47 79 THR A O 1
ATOM 580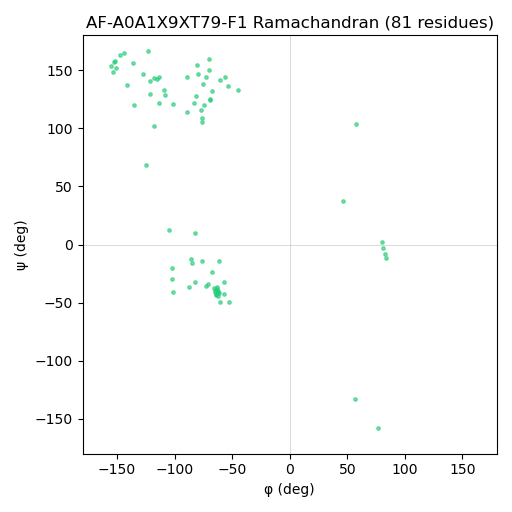 N N . HIS A 1 80 ? 26.695 -4.685 -20.723 1.00 61.88 80 HIS A N 1
ATOM 581 C CA . HIS A 1 80 ? 27.088 -4.588 -22.133 1.00 61.88 80 HIS A CA 1
ATOM 582 C C . HIS A 1 80 ? 27.554 -3.165 -22.492 1.00 61.88 80 HIS A C 1
ATOM 584 O O . HIS A 1 80 ? 26.885 -2.467 -23.259 1.00 61.88 80 HIS A O 1
ATOM 590 N N . PRO A 1 81 ? 28.703 -2.701 -21.965 1.00 51.25 81 PRO A N 1
ATOM 591 C CA . PRO A 1 81 ? 29.261 -1.427 -22.377 1.00 51.25 81 PRO A CA 1
ATOM 592 C C . PRO A 1 81 ? 29.919 -1.611 -23.753 1.00 51.25 81 PRO A C 1
ATOM 594 O O . PRO A 1 81 ? 30.994 -2.190 -23.845 1.00 51.25 81 PRO A O 1
ATOM 597 N N . ASN A 1 82 ? 29.266 -1.109 -24.805 1.00 48.06 82 ASN A N 1
ATOM 598 C CA . ASN A 1 82 ? 29.737 -1.039 -26.198 1.00 48.06 82 ASN A CA 1
ATOM 599 C C . ASN A 1 82 ? 30.131 -2.376 -26.862 1.00 48.06 82 ASN A C 1
ATOM 601 O O . ASN A 1 82 ? 31.242 -2.876 -26.696 1.00 48.06 82 ASN A O 1
ATOM 605 N N . SER A 1 83 ? 29.254 -2.877 -27.737 1.00 53.78 83 SER A N 1
ATOM 606 C CA . SER A 1 83 ? 29.718 -3.454 -29.012 1.00 53.78 83 SER A CA 1
ATOM 607 C C . SER A 1 83 ? 29.936 -2.338 -30.025 1.00 53.78 83 SER A C 1
ATOM 609 O O . SER A 1 83 ? 29.139 -1.373 -29.987 1.00 53.78 83 SER A O 1
#

pLDDT: mean 90.5, std 10.85, range [48.06, 98.19]